Protein AF-A0A957R662-F1 (afdb_monomer_lite)

Foldseek 3Di:
DDDDDDDDPDPDDDPVVLVVLLVVLVVCLVPPPVSVVQLVVQVVVDPSVVSSSVSSVVVVVQVCCCVPVLEHDPPDDLQVLLVVQLVVCVVCDLVNDPPSDDSLARSLVSCLSSVHCQVPQWHDDPPDIDGHDHHDDD

Secondary structure (DSSP, 8-state):
------------S-HHHHHHHHHHHHHHHHH-HHHHHHHHHHHTTS-HHHHHHHHHHHHHHHHHHHHHH-PPPTT--HHHHHHHHHHHHHHH-GGGSGGG--HHHHHHHHHHHHT--SS--EEEETTEEEEPPPPPP-

Sequence (138 aa):
GESSWSGRITRHGRQDLRRALVEAAQAAVRTHDHWAAVYKRLSKRMHKKKALIAVARKLLVAIWHVLTKRVVDRYADEEQVACGFFRMAYKIGTQNLPDGMSAKQYTRYCLDVLGIGKELTEIPWGSKRHKLPLPRPR

pLDDT: mean 77.75, std 12.41, range [34.38, 92.25]

Radius of gyration: 17.81 Å; chains: 1; bounding box: 38×31×52 Å

Structure (mmCIF, N/CA/C/O backbone):
data_AF-A0A957R662-F1
#
_entry.id   AF-A0A957R662-F1
#
loop_
_atom_site.group_PDB
_atom_site.id
_atom_site.type_symbol
_atom_site.label_atom_id
_atom_site.label_alt_id
_atom_site.label_comp_id
_atom_site.label_asym_id
_atom_site.label_entity_id
_atom_site.label_seq_id
_atom_site.pdbx_PDB_ins_code
_atom_site.Cartn_x
_atom_site.Cartn_y
_atom_site.Cartn_z
_atom_site.occupancy
_atom_site.B_iso_or_equiv
_atom_site.auth_seq_id
_atom_site.auth_comp_id
_atom_site.auth_asym_id
_atom_site.auth_atom_id
_atom_site.pdbx_PDB_model_num
ATOM 1 N N . GLY A 1 1 ? 2.647 -16.788 -34.670 1.00 38.53 1 GLY A N 1
ATOM 2 C CA . GLY A 1 1 ? 3.274 -16.074 -33.542 1.00 38.53 1 GLY A CA 1
ATOM 3 C C . GLY A 1 1 ? 2.792 -14.647 -33.569 1.00 38.53 1 GLY A C 1
ATOM 4 O O . GLY A 1 1 ? 3.289 -13.875 -34.371 1.00 38.53 1 GLY A O 1
ATOM 5 N N . GLU A 1 2 ? 1.768 -14.324 -32.788 1.00 38.12 2 GLU A N 1
ATOM 6 C CA . GLU A 1 2 ? 1.076 -13.037 -32.900 1.00 38.12 2 GLU A CA 1
ATOM 7 C C . GLU A 1 2 ? 1.646 -12.034 -31.897 1.00 38.12 2 GLU A C 1
ATOM 9 O O . GLU A 1 2 ? 1.393 -12.078 -30.693 1.00 38.12 2 GLU A O 1
ATOM 14 N N . SER A 1 3 ? 2.474 -11.128 -32.404 1.00 42.78 3 SER A N 1
ATOM 15 C CA . SER A 1 3 ? 2.987 -9.976 -31.672 1.00 42.78 3 SER A CA 1
ATOM 16 C C . SER A 1 3 ? 1.870 -8.940 -31.529 1.00 42.78 3 SER A C 1
ATOM 18 O O . SER A 1 3 ? 1.667 -8.094 -32.398 1.00 42.78 3 SER A O 1
ATOM 20 N N . SER A 1 4 ? 1.147 -8.975 -30.409 1.00 34.38 4 SER A N 1
ATOM 21 C CA . SER A 1 4 ? 0.165 -7.942 -30.072 1.00 34.38 4 SER A CA 1
ATOM 22 C C . SER A 1 4 ? 0.870 -6.604 -29.794 1.00 34.38 4 SER A C 1
ATOM 24 O O . SER A 1 4 ? 1.428 -6.386 -28.711 1.00 34.38 4 SER A O 1
ATOM 26 N N . TRP A 1 5 ? 0.844 -5.682 -30.756 1.00 43.28 5 TRP A N 1
ATOM 27 C CA . TRP A 1 5 ? 1.215 -4.284 -30.538 1.00 43.28 5 TRP A CA 1
ATOM 28 C C . TRP A 1 5 ? 0.081 -3.566 -29.799 1.00 43.28 5 TRP A C 1
ATOM 30 O O . TRP A 1 5 ? -0.876 -3.083 -30.396 1.00 43.28 5 TRP A O 1
ATOM 40 N N . SER A 1 6 ? 0.180 -3.484 -28.471 1.00 48.88 6 SER A N 1
ATOM 41 C CA . SER A 1 6 ? -0.682 -2.580 -27.701 1.00 48.88 6 SER A CA 1
ATOM 42 C C . SER A 1 6 ? -0.252 -1.131 -27.963 1.00 48.88 6 SER A C 1
ATOM 44 O O . SER A 1 6 ? 0.921 -0.790 -27.822 1.00 48.88 6 SER A O 1
ATOM 46 N N . GLY A 1 7 ? -1.205 -0.315 -28.420 1.00 46.75 7 GLY A N 1
ATOM 47 C CA . GLY A 1 7 ? -0.999 1.003 -29.023 1.00 46.75 7 GLY A CA 1
ATOM 48 C C . GLY A 1 7 ? -0.086 1.992 -28.283 1.00 46.75 7 GLY A C 1
ATOM 49 O O . GLY A 1 7 ? 0.205 1.884 -27.089 1.00 46.75 7 GLY A O 1
ATOM 50 N N . ARG A 1 8 ? 0.346 3.000 -29.052 1.00 48.97 8 ARG A N 1
ATOM 51 C CA . ARG A 1 8 ? 1.176 4.148 -28.651 1.00 48.97 8 ARG A CA 1
ATOM 52 C C . ARG A 1 8 ? 0.692 4.714 -27.308 1.00 48.97 8 ARG A C 1
ATOM 54 O O . ARG A 1 8 ? -0.507 4.813 -27.081 1.00 48.97 8 ARG A O 1
ATOM 61 N N . ILE A 1 9 ? 1.614 5.094 -26.415 1.00 57.44 9 ILE A N 1
ATOM 62 C CA . ILE A 1 9 ? 1.276 5.733 -25.128 1.00 57.44 9 ILE A CA 1
ATOM 63 C C . ILE A 1 9 ? 0.660 7.105 -25.432 1.00 57.44 9 ILE A C 1
ATOM 65 O O . ILE A 1 9 ? 1.354 8.118 -25.513 1.00 57.44 9 ILE A O 1
ATOM 69 N N . THR A 1 10 ? -0.643 7.127 -25.677 1.00 59.03 10 THR A N 1
ATOM 70 C CA . THR A 1 10 ? -1.413 8.330 -25.963 1.00 59.03 10 THR A CA 1
ATOM 71 C C . THR A 1 10 ? -1.690 9.068 -24.662 1.00 59.03 10 THR A C 1
ATOM 73 O O . THR A 1 10 ? -2.080 8.472 -23.656 1.00 59.03 10 THR A O 1
ATOM 76 N N . ARG A 1 11 ? -1.477 10.385 -24.664 1.00 60.72 11 ARG A N 1
ATOM 77 C CA . ARG A 1 11 ? -1.534 11.249 -23.476 1.00 60.72 11 ARG A CA 1
ATOM 78 C C . ARG A 1 11 ? -2.979 11.640 -23.110 1.00 60.72 11 ARG A C 1
ATOM 80 O O . ARG A 1 11 ? -3.234 12.789 -22.777 1.00 60.72 11 ARG A O 1
ATOM 87 N N . HIS A 1 12 ? -3.920 10.699 -23.176 1.00 62.47 12 HIS A N 1
ATOM 88 C CA . HIS A 1 12 ? -5.332 10.937 -22.855 1.00 62.47 12 HIS A CA 1
ATOM 89 C C . HIS A 1 12 ? -5.596 10.843 -21.339 1.00 62.47 12 HIS A C 1
ATOM 91 O O . HIS A 1 12 ? -4.840 10.199 -20.601 1.00 62.47 12 HIS A O 1
ATOM 97 N N . GLY A 1 13 ? -6.639 11.533 -20.866 1.00 68.19 13 GLY A N 1
ATOM 98 C CA . GLY A 1 13 ? -7.054 11.584 -19.456 1.00 68.19 13 GLY A CA 1
ATOM 99 C C . GLY A 1 13 ? -6.434 12.720 -18.625 1.00 68.19 13 GLY A C 1
ATOM 100 O O . GLY A 1 13 ? -5.492 13.393 -19.056 1.00 68.19 13 GLY A O 1
ATOM 101 N N . ARG A 1 14 ? -6.970 12.914 -17.410 1.00 75.75 14 ARG A N 1
ATOM 102 C CA . ARG A 1 14 ? -6.561 13.966 -16.461 1.00 75.75 14 ARG A CA 1
ATOM 103 C C . ARG A 1 14 ? -5.076 13.838 -16.108 1.00 75.75 14 ARG A C 1
ATOM 105 O O . ARG A 1 14 ? -4.612 12.768 -15.707 1.00 75.75 14 ARG A O 1
ATOM 112 N N . GLN A 1 15 ? -4.330 14.932 -16.256 1.00 80.25 15 GLN A N 1
ATOM 113 C CA . GLN A 1 15 ? -2.884 14.952 -16.019 1.00 80.25 15 GLN A CA 1
ATOM 114 C C . GLN A 1 15 ? -2.532 14.621 -14.565 1.00 80.25 15 GLN A C 1
ATOM 116 O O . GLN A 1 15 ? -1.594 13.855 -14.336 1.00 80.25 15 GLN A O 1
ATOM 121 N N . ASP A 1 16 ? -3.320 15.119 -13.614 1.00 83.44 16 ASP A N 1
ATOM 122 C CA . ASP A 1 16 ? -3.080 14.935 -12.178 1.00 83.44 16 ASP A CA 1
ATOM 123 C C . ASP A 1 16 ? -3.186 13.469 -11.766 1.00 83.44 16 ASP A C 1
ATOM 125 O O . ASP A 1 16 ? -2.305 12.942 -11.092 1.00 83.44 16 ASP A O 1
ATOM 129 N N . LEU A 1 17 ? -4.212 12.768 -12.261 1.00 81.38 17 LEU A N 1
ATOM 130 C CA . LEU A 1 17 ? -4.405 11.341 -11.990 1.00 81.38 17 LEU A CA 1
ATOM 131 C C . LEU A 1 17 ? -3.252 10.507 -12.543 1.00 81.38 17 LEU A C 1
ATOM 133 O O . LEU A 1 17 ? -2.781 9.574 -11.897 1.00 81.38 17 LEU A O 1
ATOM 137 N N . ARG A 1 18 ? -2.756 10.861 -13.731 1.00 82.12 18 ARG A N 1
ATOM 138 C CA . ARG A 1 18 ? -1.596 10.190 -14.321 1.00 82.12 18 ARG A CA 1
ATOM 139 C C . ARG A 1 18 ? -0.349 10.401 -13.471 1.00 82.12 18 ARG A C 1
ATOM 141 O O . ARG A 1 18 ? 0.405 9.455 -13.267 1.00 82.12 18 ARG A O 1
ATOM 148 N N . ARG A 1 19 ? -0.129 11.625 -12.990 1.00 86.44 19 ARG A N 1
ATOM 149 C CA . ARG A 1 19 ? 1.006 11.951 -12.125 1.00 86.44 19 ARG A CA 1
ATOM 150 C C . ARG A 1 19 ? 0.923 11.183 -10.805 1.00 86.44 19 ARG A C 1
ATOM 152 O O . ARG A 1 19 ? 1.882 10.497 -10.469 1.00 86.44 19 ARG A O 1
ATOM 159 N N . ALA A 1 20 ? -0.237 11.191 -10.152 1.00 88.06 20 ALA A N 1
ATOM 160 C CA . ALA A 1 20 ? -0.479 10.430 -8.929 1.00 88.06 20 ALA A CA 1
ATOM 161 C C . ALA A 1 20 ? -0.248 8.920 -9.126 1.00 88.06 20 ALA A C 1
ATOM 163 O O . ALA A 1 20 ? 0.397 8.278 -8.303 1.00 88.06 20 ALA A O 1
ATOM 164 N N . LEU A 1 21 ? -0.698 8.346 -10.250 1.00 87.12 21 LEU A N 1
ATOM 165 C CA . LEU A 1 21 ? -0.460 6.934 -10.575 1.00 87.12 21 LEU A CA 1
ATOM 166 C C . LEU A 1 21 ? 1.019 6.610 -10.806 1.00 87.12 21 LEU A C 1
ATOM 168 O O . LEU A 1 21 ? 1.472 5.526 -10.445 1.00 87.12 21 LEU A O 1
ATOM 172 N N . VAL A 1 22 ? 1.779 7.521 -11.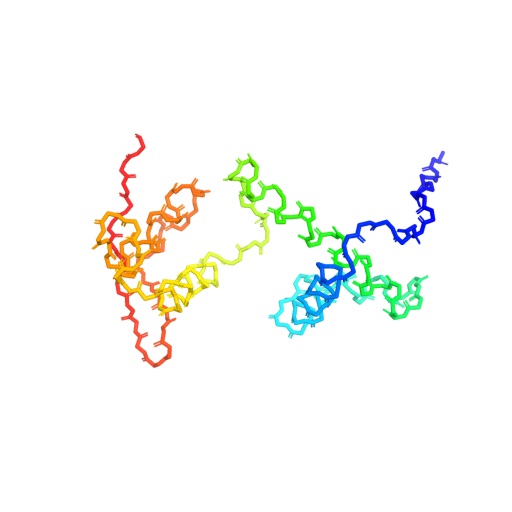415 1.00 90.25 22 VAL A N 1
ATOM 173 C CA . VAL A 1 22 ? 3.224 7.337 -11.613 1.00 90.25 22 VAL A CA 1
ATOM 174 C C . VAL A 1 22 ? 3.969 7.420 -10.282 1.00 90.25 22 VAL A C 1
ATOM 176 O O . VAL A 1 22 ? 4.841 6.590 -10.031 1.00 90.25 22 VAL A O 1
ATOM 179 N N . GLU A 1 23 ? 3.606 8.365 -9.416 1.00 91.38 23 GLU A N 1
ATOM 180 C CA . GLU A 1 23 ? 4.155 8.476 -8.059 1.00 91.38 23 GLU A CA 1
ATOM 181 C C . GLU A 1 23 ? 3.827 7.218 -7.232 1.00 91.38 23 GLU A C 1
ATOM 183 O O . GLU A 1 23 ? 4.721 6.630 -6.618 1.00 91.38 23 GLU A O 1
ATOM 188 N N . ALA A 1 24 ? 2.587 6.724 -7.311 1.00 89.00 24 ALA A N 1
ATOM 189 C CA . ALA A 1 24 ? 2.170 5.472 -6.679 1.00 89.00 24 ALA A CA 1
ATOM 190 C C . ALA A 1 24 ? 2.951 4.263 -7.217 1.00 89.00 24 ALA A C 1
ATOM 192 O O . ALA A 1 24 ? 3.415 3.432 -6.440 1.00 89.00 24 ALA A O 1
ATOM 193 N N . ALA A 1 25 ? 3.162 4.179 -8.533 1.00 89.56 25 ALA A N 1
ATOM 194 C CA . ALA A 1 25 ? 3.976 3.127 -9.135 1.00 89.56 25 ALA A CA 1
ATOM 195 C C . ALA A 1 25 ? 5.436 3.195 -8.673 1.00 89.56 25 ALA A C 1
ATOM 197 O O . ALA A 1 25 ? 6.050 2.161 -8.417 1.00 89.56 25 ALA A O 1
ATOM 198 N N . GLN A 1 26 ? 6.000 4.396 -8.535 1.00 92.19 26 GLN A N 1
ATOM 199 C CA . GLN A 1 26 ? 7.362 4.572 -8.037 1.00 92.19 26 GLN A CA 1
ATOM 200 C C . GLN A 1 26 ? 7.497 4.129 -6.578 1.00 92.19 26 GLN A C 1
ATOM 202 O O . GLN A 1 26 ? 8.497 3.497 -6.236 1.00 92.19 26 GLN A O 1
ATOM 207 N N . ALA A 1 27 ? 6.504 4.426 -5.737 1.00 90.75 27 ALA A N 1
ATOM 208 C CA . ALA A 1 27 ? 6.449 3.915 -4.371 1.00 90.75 27 ALA A CA 1
ATOM 209 C C . ALA A 1 27 ? 6.318 2.383 -4.361 1.00 90.75 27 ALA A C 1
ATOM 211 O O . ALA A 1 27 ? 7.142 1.712 -3.747 1.00 90.75 27 ALA A O 1
ATOM 212 N N . ALA A 1 28 ? 5.378 1.828 -5.132 1.00 87.81 28 ALA A N 1
ATOM 213 C CA . ALA A 1 28 ? 5.132 0.387 -5.207 1.00 87.81 28 ALA A CA 1
ATOM 214 C C . ALA A 1 28 ? 6.374 -0.409 -5.641 1.00 87.81 28 ALA A C 1
ATOM 216 O O . ALA A 1 28 ? 6.668 -1.458 -5.078 1.00 87.81 28 ALA A O 1
ATOM 217 N N . VAL A 1 29 ? 7.144 0.104 -6.604 1.00 89.56 29 VAL A N 1
ATOM 218 C CA . VAL A 1 29 ? 8.401 -0.516 -7.059 1.00 89.56 29 VAL A CA 1
ATOM 219 C C . VAL A 1 29 ? 9.483 -0.526 -5.973 1.00 89.56 29 VAL A C 1
ATOM 221 O O . VAL A 1 29 ? 10.382 -1.359 -6.032 1.00 89.56 29 VAL A O 1
ATOM 224 N N . ARG A 1 30 ? 9.428 0.392 -5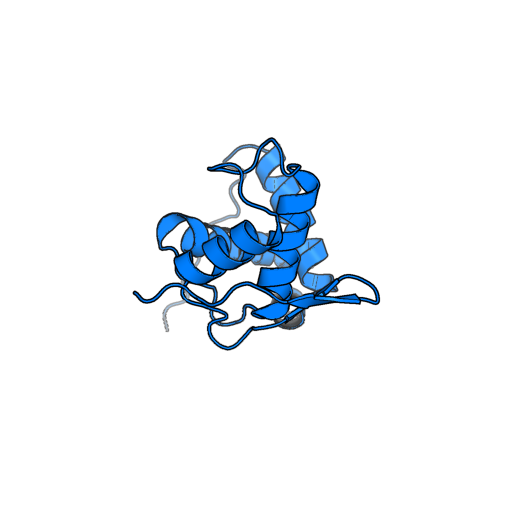.002 1.00 88.38 30 ARG A N 1
ATOM 225 C CA . ARG A 1 30 ? 10.388 0.460 -3.890 1.00 88.38 30 ARG A CA 1
ATOM 226 C C . ARG A 1 30 ? 9.973 -0.387 -2.692 1.00 88.38 30 ARG A C 1
ATOM 228 O O . ARG A 1 30 ? 10.848 -0.815 -1.954 1.00 88.38 30 ARG A O 1
ATOM 235 N N . THR A 1 31 ? 8.672 -0.573 -2.480 1.00 84.06 31 THR A N 1
ATOM 236 C CA . THR A 1 31 ? 8.141 -1.190 -1.258 1.00 84.06 31 THR A CA 1
ATOM 237 C C . THR A 1 31 ? 7.655 -2.621 -1.448 1.00 84.06 31 THR A C 1
ATOM 239 O O . THR A 1 31 ? 7.551 -3.334 -0.461 1.00 84.06 31 THR A O 1
ATOM 242 N N . HIS A 1 32 ? 7.325 -3.043 -2.673 1.00 83.94 32 HIS A N 1
ATOM 243 C CA . HIS A 1 32 ? 6.687 -4.335 -2.920 1.00 83.94 32 HIS A CA 1
ATOM 244 C C . HIS A 1 32 ? 7.461 -5.169 -3.948 1.00 83.94 32 HIS A C 1
ATOM 246 O O . HIS A 1 32 ? 7.607 -4.778 -5.113 1.00 83.94 32 HIS A O 1
ATOM 252 N N . ASP A 1 33 ? 7.869 -6.376 -3.550 1.00 85.19 33 ASP A N 1
ATOM 253 C CA . ASP A 1 33 ? 8.770 -7.238 -4.329 1.00 85.19 33 ASP A CA 1
ATOM 254 C C . ASP A 1 33 ? 8.214 -7.621 -5.703 1.00 85.19 33 ASP A C 1
ATOM 256 O O . ASP A 1 33 ? 8.920 -7.543 -6.710 1.00 85.19 33 ASP A O 1
ATOM 260 N N . HIS A 1 34 ? 6.923 -7.963 -5.784 1.00 85.19 34 HIS A N 1
ATOM 261 C CA . HIS A 1 34 ? 6.260 -8.233 -7.063 1.00 85.19 34 HIS A CA 1
ATOM 262 C C . HIS A 1 34 ? 6.396 -7.060 -8.053 1.00 85.19 34 HIS A C 1
ATOM 264 O O . HIS A 1 34 ? 6.840 -7.244 -9.190 1.00 85.19 34 HIS A O 1
ATOM 270 N N . TRP A 1 35 ? 6.074 -5.833 -7.631 1.00 87.69 35 TRP A N 1
ATOM 271 C CA . TRP A 1 35 ? 6.157 -4.656 -8.500 1.00 87.69 35 TRP A CA 1
ATOM 272 C C . TRP A 1 35 ? 7.604 -4.282 -8.833 1.00 87.69 35 TRP A C 1
ATOM 274 O O . TRP A 1 35 ? 7.885 -3.901 -9.976 1.00 87.69 35 TRP A O 1
ATOM 284 N N . ALA A 1 36 ? 8.532 -4.476 -7.893 1.00 89.06 36 ALA A N 1
ATOM 285 C CA . ALA A 1 36 ? 9.966 -4.342 -8.130 1.00 89.06 36 ALA A CA 1
ATOM 286 C C . ALA A 1 36 ? 10.459 -5.318 -9.214 1.00 89.06 36 ALA A C 1
ATOM 288 O O . ALA A 1 36 ? 11.161 -4.920 -10.151 1.00 89.06 36 ALA A O 1
ATOM 289 N N . ALA A 1 37 ? 10.035 -6.583 -9.151 1.00 90.62 37 ALA A N 1
ATOM 290 C CA . ALA A 1 37 ? 10.374 -7.608 -10.133 1.00 90.62 37 ALA A CA 1
ATOM 291 C C . ALA A 1 37 ? 9.777 -7.304 -11.517 1.00 90.62 37 ALA A C 1
ATOM 293 O O . ALA A 1 37 ? 10.477 -7.414 -12.533 1.00 90.62 37 ALA A O 1
ATOM 294 N N . VAL A 1 38 ? 8.516 -6.858 -11.576 1.00 88.44 38 VAL A N 1
ATOM 295 C CA . VAL A 1 38 ? 7.864 -6.427 -12.825 1.00 88.44 38 VAL A CA 1
ATOM 296 C C . VAL A 1 38 ? 8.617 -5.247 -13.442 1.00 88.44 38 VAL A C 1
ATOM 298 O O . VAL A 1 38 ? 8.931 -5.278 -14.637 1.00 88.44 38 VAL A O 1
ATOM 301 N N . TYR A 1 39 ? 8.976 -4.240 -12.643 1.00 91.38 39 TYR A N 1
ATOM 302 C CA . TYR A 1 39 ? 9.764 -3.102 -13.112 1.00 91.38 39 TYR A CA 1
ATOM 303 C C . TYR A 1 39 ? 11.146 -3.528 -13.615 1.00 91.38 39 TYR A C 1
ATOM 305 O O . TYR A 1 39 ? 11.542 -3.119 -14.705 1.00 91.38 39 TYR A O 1
ATOM 313 N N . LYS A 1 40 ? 11.858 -4.393 -12.880 1.00 92.25 40 LYS A N 1
ATOM 314 C CA . LYS A 1 40 ? 13.172 -4.927 -13.278 1.00 92.25 40 LYS A CA 1
ATOM 315 C C . LYS A 1 40 ? 13.100 -5.714 -14.588 1.00 92.25 40 LYS A C 1
ATOM 317 O O . LYS A 1 40 ? 14.010 -5.633 -15.408 1.00 92.25 40 LYS A O 1
ATOM 322 N N . ARG A 1 41 ? 12.020 -6.465 -14.820 1.00 92.19 41 ARG A N 1
ATOM 323 C CA . ARG A 1 41 ? 11.802 -7.188 -16.083 1.00 92.19 41 ARG A CA 1
ATOM 324 C C . ARG A 1 41 ? 11.533 -6.230 -17.245 1.00 92.19 41 ARG A C 1
ATOM 326 O O . ARG A 1 41 ? 12.058 -6.435 -18.336 1.00 92.19 41 ARG A O 1
ATOM 333 N N . LEU A 1 42 ? 10.736 -5.188 -17.018 1.00 91.19 42 LEU A N 1
ATOM 334 C CA . LEU A 1 42 ? 10.407 -4.195 -18.043 1.00 91.19 42 LEU A CA 1
ATOM 335 C C . LEU A 1 42 ? 11.599 -3.291 -18.368 1.00 91.19 42 LEU A C 1
ATOM 337 O O . LEU A 1 42 ? 11.854 -3.031 -19.540 1.00 91.19 42 LEU A O 1
ATOM 341 N N . SER A 1 43 ? 12.371 -2.870 -17.367 1.00 91.38 43 SER A N 1
ATOM 342 C CA . SER A 1 43 ? 13.534 -1.995 -17.553 1.00 91.38 43 SER A CA 1
ATOM 343 C C . SER A 1 43 ? 14.663 -2.646 -18.357 1.00 91.38 43 SER A C 1
ATOM 345 O O . SER A 1 43 ? 15.445 -1.933 -18.976 1.00 91.38 43 SER A O 1
ATOM 347 N N . LYS A 1 44 ? 14.708 -3.985 -18.422 1.00 92.19 44 LYS A N 1
ATOM 348 C CA . LYS A 1 44 ? 15.595 -4.729 -19.334 1.00 92.19 44 LYS A CA 1
ATOM 349 C C . LYS A 1 44 ? 15.198 -4.605 -20.809 1.00 92.19 44 LYS A C 1
ATOM 351 O O . LYS A 1 44 ? 16.049 -4.760 -21.672 1.00 92.19 44 LYS A O 1
ATOM 356 N N . ARG A 1 45 ? 13.916 -4.368 -21.109 1.00 87.62 45 ARG A N 1
ATOM 357 C CA . ARG A 1 45 ? 13.376 -4.320 -22.482 1.00 87.62 45 ARG A CA 1
ATOM 358 C C . ARG A 1 45 ? 13.127 -2.901 -22.994 1.00 87.62 45 ARG A C 1
ATOM 360 O O . ARG A 1 45 ? 13.006 -2.708 -24.197 1.00 87.62 45 ARG A O 1
ATOM 367 N N . MET A 1 46 ? 12.988 -1.914 -22.109 1.00 88.75 46 MET A N 1
ATOM 368 C CA . MET A 1 46 ? 12.657 -0.535 -22.481 1.00 88.75 46 MET A CA 1
ATOM 369 C C . MET A 1 46 ? 13.262 0.489 -21.520 1.00 88.75 46 MET A C 1
ATOM 371 O O . MET A 1 46 ? 13.582 0.181 -20.375 1.00 88.75 46 MET A O 1
ATOM 375 N N . HIS A 1 47 ? 13.341 1.748 -21.962 1.00 90.25 47 HIS A N 1
ATOM 376 C CA . HIS A 1 47 ? 13.823 2.851 -21.128 1.00 90.25 47 HIS A CA 1
ATOM 377 C C . HIS A 1 47 ? 13.087 2.935 -19.781 1.00 90.25 47 HIS A C 1
ATOM 379 O O . HIS A 1 47 ? 11.860 2.832 -19.722 1.00 90.25 47 HIS A O 1
ATOM 385 N N . LYS A 1 48 ? 13.836 3.233 -18.712 1.00 87.06 48 LYS A N 1
ATOM 386 C CA . LYS A 1 48 ? 13.365 3.276 -17.313 1.00 87.06 48 LYS A CA 1
ATOM 387 C C . LYS A 1 48 ? 12.048 4.047 -17.121 1.00 87.06 48 LYS A C 1
ATOM 389 O O . LYS A 1 48 ? 11.127 3.545 -16.486 1.00 87.06 48 LYS A O 1
ATOM 394 N N . LYS A 1 49 ? 11.913 5.228 -17.742 1.00 87.81 49 LYS A N 1
ATOM 395 C CA . LYS A 1 49 ? 10.679 6.037 -17.679 1.00 87.81 49 LYS A CA 1
ATOM 396 C C . LYS A 1 49 ? 9.471 5.316 -18.296 1.00 87.81 49 LYS A C 1
ATOM 398 O O . LYS A 1 49 ? 8.386 5.346 -17.727 1.00 87.81 49 LYS A O 1
ATOM 403 N N . LYS A 1 50 ? 9.657 4.630 -19.432 1.00 87.69 50 LYS A N 1
ATOM 404 C CA . LYS A 1 50 ? 8.597 3.838 -20.081 1.00 87.69 50 LYS A CA 1
ATOM 405 C C . LYS A 1 50 ? 8.226 2.613 -19.242 1.00 87.69 50 LYS A C 1
ATOM 407 O O . LYS A 1 50 ? 7.042 2.322 -19.103 1.00 87.69 50 LYS A O 1
ATOM 412 N N . ALA A 1 51 ? 9.213 1.956 -18.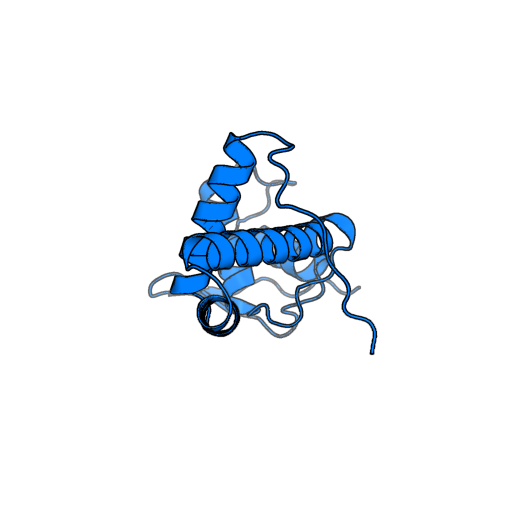628 1.00 90.69 51 ALA A N 1
ATOM 413 C CA . ALA A 1 51 ? 8.975 0.833 -17.723 1.00 90.69 51 ALA A CA 1
ATOM 414 C C . ALA A 1 51 ? 8.117 1.245 -16.513 1.00 90.69 51 ALA A C 1
ATOM 416 O O . ALA A 1 51 ? 7.169 0.541 -16.174 1.00 90.69 51 ALA A O 1
ATOM 417 N N . LEU A 1 52 ? 8.385 2.411 -15.915 1.00 89.56 52 LEU A N 1
ATOM 418 C CA . LEU A 1 52 ? 7.594 2.927 -14.794 1.00 89.56 52 LEU A CA 1
ATOM 419 C C . LEU A 1 52 ? 6.141 3.229 -15.196 1.00 89.56 52 LEU A C 1
ATOM 421 O O . LEU A 1 52 ? 5.212 2.847 -14.491 1.00 89.56 52 LEU A O 1
ATOM 425 N N . ILE A 1 53 ? 5.930 3.847 -16.363 1.00 88.88 53 ILE A N 1
ATOM 426 C CA . ILE A 1 53 ? 4.581 4.115 -16.893 1.00 88.88 53 ILE A CA 1
ATOM 427 C C . ILE A 1 53 ? 3.823 2.803 -17.156 1.00 88.88 53 ILE A C 1
ATOM 429 O O . ILE A 1 53 ? 2.628 2.707 -16.880 1.00 88.88 53 ILE A O 1
ATOM 433 N N . ALA A 1 54 ? 4.505 1.773 -17.659 1.00 88.75 54 ALA A N 1
ATOM 434 C CA . ALA A 1 54 ? 3.904 0.458 -17.863 1.00 88.75 54 ALA A CA 1
ATOM 435 C C . ALA A 1 54 ? 3.498 -0.208 -16.534 1.00 88.75 54 ALA A C 1
ATOM 437 O O . ALA A 1 54 ? 2.431 -0.822 -16.466 1.00 88.75 54 ALA A O 1
ATOM 438 N N . VAL A 1 55 ? 4.298 -0.045 -15.473 1.00 89.81 55 VAL A N 1
ATOM 439 C CA . VAL A 1 55 ? 3.923 -0.469 -14.113 1.00 89.81 55 VAL A CA 1
ATOM 440 C C . VAL A 1 55 ? 2.704 0.309 -13.621 1.00 89.81 55 VAL A C 1
ATOM 442 O O . VAL A 1 55 ? 1.748 -0.317 -13.180 1.00 89.81 55 VAL A O 1
ATOM 445 N N . ALA A 1 56 ? 2.669 1.635 -13.787 1.00 89.12 56 ALA A N 1
ATOM 446 C CA . ALA A 1 56 ? 1.515 2.455 -13.410 1.00 89.12 56 ALA A CA 1
ATOM 447 C C . ALA A 1 56 ? 0.221 2.006 -14.111 1.00 89.12 56 ALA A C 1
ATOM 449 O O . ALA A 1 56 ? -0.834 1.934 -13.485 1.00 89.12 56 ALA A O 1
ATOM 450 N N . ARG A 1 57 ? 0.295 1.632 -15.396 1.00 87.00 57 ARG A N 1
ATOM 451 C CA . ARG A 1 57 ? -0.858 1.093 -16.134 1.00 87.00 57 ARG A CA 1
ATOM 452 C C . ARG A 1 57 ? -1.319 -0.258 -15.584 1.00 87.00 57 ARG A C 1
ATOM 454 O O . ARG A 1 57 ? -2.518 -0.475 -15.462 1.00 87.00 57 ARG A O 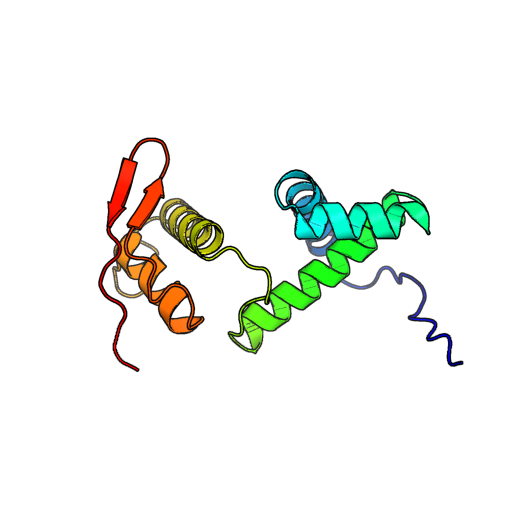1
ATOM 461 N N . LYS A 1 58 ? -0.389 -1.157 -15.248 1.00 87.62 58 LYS A N 1
ATOM 462 C CA . LYS A 1 58 ? -0.719 -2.447 -14.616 1.00 87.62 58 LYS A CA 1
ATOM 463 C C . LYS A 1 58 ? -1.331 -2.254 -13.226 1.00 87.62 58 LYS A C 1
ATOM 465 O O . LYS A 1 58 ? -2.327 -2.898 -12.920 1.00 87.62 58 LYS A O 1
ATOM 470 N N . LEU A 1 59 ? -0.787 -1.327 -12.441 1.00 86.12 59 LEU A N 1
ATOM 471 C CA . LEU A 1 59 ? -1.301 -0.963 -11.124 1.00 86.12 59 LEU A CA 1
ATOM 472 C C . LEU A 1 59 ? -2.720 -0.389 -11.217 1.00 86.12 59 LEU A C 1
ATOM 474 O O . LEU A 1 59 ? -3.594 -0.796 -10.463 1.00 86.12 59 LEU A O 1
ATOM 478 N N . LEU A 1 60 ? -2.983 0.490 -12.187 1.00 85.94 60 LEU A N 1
ATOM 479 C CA . LEU A 1 60 ? -4.324 1.024 -12.435 1.00 85.94 60 LEU A CA 1
ATOM 480 C C . LEU A 1 60 ? -5.338 -0.084 -12.748 1.00 85.94 60 LEU A C 1
ATOM 482 O O . LEU A 1 60 ? -6.455 -0.055 -12.240 1.00 85.94 60 LEU A O 1
ATOM 486 N N . VAL A 1 61 ? -4.956 -1.063 -13.571 1.00 84.56 61 VAL A N 1
ATOM 487 C CA . VAL A 1 61 ? -5.826 -2.204 -13.881 1.00 84.56 61 VAL A CA 1
ATOM 488 C C . VAL A 1 61 ? -6.103 -3.029 -12.625 1.00 84.56 61 VAL A C 1
ATOM 490 O O . VAL A 1 61 ? -7.249 -3.420 -12.423 1.00 84.56 61 VAL A O 1
ATOM 493 N N . ALA A 1 62 ? -5.105 -3.256 -11.766 1.00 79.69 62 ALA A N 1
ATOM 494 C CA . ALA A 1 62 ? -5.311 -3.927 -10.481 1.00 79.69 62 ALA A CA 1
ATOM 495 C C . ALA A 1 62 ? -6.288 -3.141 -9.587 1.00 79.69 62 ALA A C 1
ATOM 497 O O . ALA A 1 62 ? -7.263 -3.707 -9.102 1.00 79.69 62 ALA A O 1
ATOM 498 N N . ILE A 1 63 ? -6.105 -1.821 -9.463 1.00 81.00 63 ILE A N 1
ATOM 499 C CA . ILE A 1 63 ? -7.011 -0.936 -8.711 1.00 81.00 63 ILE A CA 1
ATOM 500 C C . ILE A 1 63 ? -8.444 -1.023 -9.252 1.00 81.00 63 ILE A C 1
ATOM 502 O O . ILE A 1 63 ? -9.385 -1.155 -8.475 1.00 81.00 63 ILE A O 1
ATOM 506 N N . TRP A 1 64 ? -8.629 -0.988 -10.573 1.00 79.25 64 TRP A N 1
ATOM 507 C CA . TRP A 1 64 ? -9.955 -1.113 -11.181 1.00 79.25 64 TRP A CA 1
ATOM 508 C C . TRP A 1 64 ? -10.605 -2.469 -10.877 1.00 79.25 64 TRP A C 1
ATOM 510 O O . TRP A 1 64 ? -11.786 -2.516 -10.553 1.00 79.25 64 TRP A O 1
ATOM 520 N N . HIS A 1 65 ? -9.845 -3.568 -10.912 1.00 72.69 65 HIS A N 1
ATOM 521 C CA . HIS A 1 65 ? -10.372 -4.884 -10.537 1.00 72.69 65 HIS A CA 1
ATOM 522 C C . HIS A 1 65 ? -10.814 -4.927 -9.070 1.00 72.69 65 HIS A C 1
ATOM 524 O O . HIS A 1 65 ? -11.901 -5.434 -8.784 1.00 72.69 65 HIS A O 1
ATOM 530 N N . VAL A 1 66 ? -10.032 -4.331 -8.167 1.00 72.81 66 VAL A N 1
ATOM 531 C CA . VAL A 1 66 ? -10.388 -4.218 -6.746 1.00 72.81 66 VAL A CA 1
ATOM 532 C C . VAL A 1 66 ? -11.660 -3.385 -6.565 1.00 72.81 66 VAL A C 1
ATOM 534 O O . VAL A 1 66 ? -12.566 -3.801 -5.849 1.00 72.81 66 VAL A O 1
ATOM 537 N N . LEU A 1 67 ? -11.775 -2.242 -7.247 1.00 71.69 67 LEU A N 1
ATOM 538 C CA . LEU A 1 67 ? -12.925 -1.342 -7.104 1.00 71.69 67 LEU A CA 1
ATOM 539 C C . LEU A 1 67 ? -14.204 -1.883 -7.756 1.00 71.69 67 LEU A C 1
ATOM 541 O O . LEU A 1 67 ? -15.280 -1.790 -7.172 1.00 71.69 67 LEU A O 1
ATOM 545 N N . THR A 1 68 ? -14.106 -2.429 -8.967 1.00 70.75 68 THR A N 1
ATOM 546 C CA . THR A 1 68 ? -15.274 -2.820 -9.769 1.00 70.75 68 THR A CA 1
ATOM 547 C C . THR A 1 68 ? -15.719 -4.246 -9.488 1.00 70.75 68 THR A C 1
ATOM 549 O O . THR A 1 68 ? -16.917 -4.507 -9.440 1.00 70.75 68 THR A O 1
ATOM 552 N N . LYS A 1 69 ? -14.778 -5.178 -9.301 1.00 65.44 69 LYS A N 1
ATOM 553 C CA . LYS A 1 69 ? -15.107 -6.596 -9.096 1.00 65.44 69 LYS A CA 1
ATOM 554 C C . LYS A 1 69 ? -15.042 -7.017 -7.631 1.00 65.44 69 LYS A C 1
ATOM 556 O O . LYS A 1 69 ? -15.454 -8.131 -7.337 1.00 65.44 69 LYS A O 1
ATOM 561 N N . ARG A 1 70 ? -14.537 -6.163 -6.724 1.00 65.00 70 ARG A N 1
ATOM 562 C CA . ARG A 1 70 ? -14.250 -6.510 -5.313 1.00 65.00 70 ARG A CA 1
ATOM 563 C C . ARG A 1 70 ? -13.370 -7.761 -5.180 1.00 65.00 70 ARG A C 1
ATOM 565 O O . ARG A 1 70 ? -13.409 -8.451 -4.170 1.00 65.00 70 ARG A O 1
ATOM 572 N N . VAL A 1 71 ? -12.584 -8.056 -6.217 1.00 62.34 71 VAL A N 1
ATOM 573 C CA . VAL A 1 71 ? -11.671 -9.199 -6.274 1.00 62.34 71 VAL A CA 1
ATOM 574 C C . VAL A 1 71 ? -10.271 -8.674 -6.008 1.00 62.34 71 VAL A C 1
ATOM 576 O O . VAL A 1 71 ? -9.813 -7.742 -6.672 1.00 62.34 71 VAL A O 1
ATOM 579 N N . VAL A 1 72 ? -9.609 -9.264 -5.020 1.00 59.31 72 VAL A N 1
ATOM 580 C CA . VAL A 1 72 ? -8.259 -8.878 -4.610 1.00 59.31 72 VAL A CA 1
ATOM 581 C C . VAL A 1 72 ? -7.234 -9.325 -5.650 1.00 59.31 72 VAL A C 1
ATOM 583 O O . VAL A 1 72 ? -7.386 -10.361 -6.300 1.00 59.31 72 VAL A O 1
ATOM 586 N N . ASP A 1 73 ? -6.188 -8.515 -5.826 1.00 61.28 73 ASP A N 1
ATOM 587 C CA . ASP A 1 73 ? -5.029 -8.883 -6.636 1.00 61.28 73 ASP A CA 1
ATOM 588 C C . ASP A 1 73 ? -4.360 -10.135 -6.045 1.00 61.28 73 ASP A C 1
ATOM 590 O O . ASP A 1 73 ? -4.118 -10.208 -4.843 1.00 61.28 73 ASP A O 1
ATOM 594 N N . ARG A 1 74 ? -4.054 -11.125 -6.891 1.00 59.00 74 ARG A N 1
ATOM 595 C CA . ARG A 1 74 ? -3.521 -12.440 -6.485 1.00 59.00 74 ARG A CA 1
ATOM 596 C C . ARG A 1 74 ? -2.242 -12.354 -5.634 1.00 59.00 74 ARG A C 1
ATOM 598 O O . ARG A 1 74 ? -1.918 -13.323 -4.958 1.00 59.00 74 ARG A O 1
ATOM 605 N N . TYR A 1 75 ? -1.517 -11.238 -5.682 1.00 63.16 75 TYR A N 1
ATOM 606 C CA . TYR A 1 75 ? -0.253 -11.039 -4.968 1.00 63.16 75 TYR A CA 1
ATOM 607 C C . TYR A 1 75 ? -0.353 -10.060 -3.797 1.00 63.16 75 TYR A C 1
ATOM 609 O O . TYR A 1 75 ? 0.681 -9.625 -3.291 1.00 63.16 75 TYR A O 1
ATOM 617 N N . ALA A 1 76 ? -1.562 -9.661 -3.399 1.00 64.00 76 ALA A N 1
ATOM 618 C CA . ALA A 1 76 ? -1.732 -8.759 -2.276 1.00 64.00 76 ALA A CA 1
ATOM 619 C C . ALA A 1 76 ? -1.421 -9.483 -0.958 1.00 64.00 76 ALA A C 1
ATOM 621 O O . ALA A 1 76 ? -2.047 -10.485 -0.625 1.00 64.00 76 ALA A O 1
ATOM 622 N N . ASP A 1 77 ? -0.460 -8.949 -0.211 1.00 73.25 77 ASP A N 1
ATOM 623 C CA . ASP A 1 77 ? -0.192 -9.350 1.166 1.00 73.25 77 ASP A CA 1
ATOM 624 C C . ASP A 1 77 ? -1.357 -8.881 2.058 1.00 73.25 77 ASP A C 1
ATOM 626 O O . ASP A 1 77 ? -1.615 -7.679 2.183 1.00 73.25 77 ASP A O 1
ATOM 630 N N . GLU A 1 78 ? -2.092 -9.835 2.636 1.00 72.31 78 GLU A N 1
ATOM 631 C CA . GLU A 1 78 ? -3.297 -9.580 3.431 1.00 72.31 78 GLU A CA 1
ATOM 632 C C . GLU A 1 78 ? -3.018 -8.671 4.637 1.00 72.31 78 GLU A C 1
ATOM 634 O O . GLU A 1 78 ? -3.846 -7.813 4.963 1.00 72.31 78 GLU A O 1
ATOM 639 N N . GLU A 1 79 ? -1.837 -8.789 5.254 1.00 75.44 79 GLU A N 1
ATOM 640 C CA . GLU A 1 79 ? -1.430 -7.937 6.373 1.00 75.44 79 GLU A CA 1
ATOM 641 C C . GLU A 1 79 ? -1.193 -6.504 5.907 1.00 75.44 79 GLU A C 1
ATOM 643 O O . GLU A 1 79 ? -1.690 -5.552 6.517 1.00 75.44 79 GLU A O 1
ATOM 648 N N . GLN A 1 80 ? -0.474 -6.324 4.797 1.00 75.88 80 GLN A N 1
ATOM 649 C CA . GLN A 1 80 ? -0.220 -4.989 4.247 1.00 75.88 80 GLN A CA 1
ATOM 650 C C . GLN A 1 80 ? -1.513 -4.307 3.803 1.00 75.88 80 GLN A C 1
ATOM 652 O O . GLN A 1 80 ? -1.675 -3.097 3.997 1.00 75.88 80 GLN A O 1
ATOM 657 N N . VAL A 1 81 ? -2.452 -5.076 3.252 1.00 79.69 81 VAL A N 1
ATOM 658 C CA . VAL A 1 81 ? -3.783 -4.588 2.886 1.00 79.69 81 VAL A CA 1
ATOM 659 C C . VAL A 1 81 ? -4.558 -4.152 4.132 1.00 79.69 81 VAL A C 1
ATOM 661 O O . VAL A 1 81 ? -5.094 -3.040 4.157 1.00 79.69 81 VAL A O 1
ATOM 664 N N . ALA A 1 82 ? -4.559 -4.960 5.194 1.00 80.75 82 ALA A N 1
ATOM 665 C CA . ALA A 1 82 ? -5.225 -4.627 6.450 1.00 80.75 82 ALA A CA 1
ATOM 666 C C . ALA A 1 82 ? -4.613 -3.385 7.123 1.00 80.75 82 ALA A C 1
ATOM 668 O O . ALA A 1 82 ? -5.336 -2.463 7.506 1.00 80.75 82 ALA A O 1
ATOM 669 N N . CYS A 1 83 ? -3.285 -3.300 7.195 1.00 82.00 83 CYS A N 1
ATOM 670 C CA . CYS A 1 83 ? -2.569 -2.123 7.689 1.00 82.00 83 CYS A CA 1
ATOM 671 C C . CYS A 1 83 ? -2.848 -0.879 6.834 1.00 82.00 83 CYS A C 1
ATOM 673 O O . CYS A 1 83 ? -2.977 0.227 7.366 1.00 82.00 83 CYS A O 1
ATOM 675 N N . GLY A 1 84 ? -2.979 -1.045 5.516 1.00 81.38 84 GLY A N 1
ATOM 676 C CA . GLY A 1 84 ? -3.380 0.014 4.593 1.00 81.38 84 GLY A CA 1
ATOM 677 C C . GLY A 1 84 ? -4.780 0.549 4.896 1.00 81.38 84 GLY A C 1
ATOM 678 O O . GLY A 1 84 ? -4.956 1.764 5.024 1.00 81.38 84 GLY A O 1
ATOM 679 N N . PHE A 1 85 ? -5.759 -0.338 5.087 1.00 82.75 85 PHE A N 1
ATOM 680 C CA . PHE A 1 85 ? -7.114 0.050 5.487 1.00 82.75 85 PHE A CA 1
ATOM 681 C C . PHE A 1 85 ? -7.153 0.707 6.860 1.00 82.75 85 PHE A C 1
ATOM 683 O O . PHE A 1 85 ? -7.821 1.727 7.028 1.00 82.75 85 PHE A O 1
ATOM 690 N N . PHE A 1 86 ? -6.382 0.197 7.815 1.00 83.00 86 PHE A N 1
ATOM 691 C CA . PHE A 1 86 ? -6.286 0.788 9.142 1.00 83.00 86 PHE A CA 1
ATOM 692 C C . PHE A 1 86 ? -5.679 2.195 9.086 1.00 83.00 86 PHE A C 1
ATOM 694 O O . PHE A 1 86 ? -6.224 3.135 9.666 1.00 83.00 86 PHE A O 1
ATOM 701 N N . ARG A 1 87 ? -4.615 2.392 8.296 1.00 84.75 87 ARG A N 1
ATOM 702 C CA . ARG A 1 87 ? -4.037 3.720 8.034 1.00 84.75 87 ARG A CA 1
ATOM 703 C C . ARG A 1 87 ? -5.050 4.668 7.412 1.00 84.75 87 ARG A C 1
ATOM 705 O O . ARG A 1 87 ? -5.107 5.837 7.792 1.00 84.75 87 ARG A O 1
ATOM 712 N N . MET A 1 88 ? -5.828 4.176 6.454 1.00 80.88 88 MET A N 1
ATOM 713 C CA . MET A 1 88 ? -6.871 4.955 5.800 1.00 80.88 88 MET A CA 1
ATOM 714 C C . MET A 1 88 ? -7.961 5.361 6.798 1.00 80.88 88 MET A C 1
ATOM 716 O O . MET A 1 88 ? -8.321 6.533 6.836 1.00 80.88 88 MET A O 1
ATOM 720 N N . ALA A 1 89 ? -8.402 4.446 7.663 1.00 82.00 89 ALA A N 1
ATOM 721 C CA . ALA A 1 89 ? -9.370 4.732 8.717 1.00 82.00 89 ALA A CA 1
ATOM 722 C C . ALA A 1 89 ? -8.878 5.823 9.682 1.00 82.00 89 ALA A C 1
ATOM 724 O O . ALA A 1 89 ? -9.625 6.742 10.015 1.00 82.00 89 ALA A O 1
ATOM 725 N N . TYR A 1 90 ? -7.602 5.774 10.075 1.00 81.56 90 TYR A N 1
ATOM 726 C CA . TYR A 1 90 ? -6.986 6.826 10.890 1.00 81.56 90 TYR A CA 1
ATOM 727 C C . TYR A 1 90 ? -6.904 8.170 10.163 1.00 81.56 90 TYR A C 1
ATOM 729 O O . TYR A 1 90 ? -7.133 9.207 10.779 1.00 81.56 90 TYR A O 1
ATOM 737 N N . LYS A 1 91 ? -6.589 8.166 8.861 1.00 79.56 91 LYS A N 1
ATOM 738 C CA . LYS A 1 91 ? -6.481 9.394 8.060 1.00 79.56 91 LYS A CA 1
ATOM 739 C C . LYS A 1 91 ? -7.840 10.052 7.807 1.00 79.56 91 LYS A C 1
ATOM 741 O O . LYS A 1 91 ? -7.916 11.274 7.781 1.00 79.56 91 LYS A O 1
ATOM 746 N N . ILE A 1 92 ? -8.884 9.253 7.593 1.00 76.62 92 ILE A N 1
ATOM 747 C CA . ILE A 1 92 ? -10.266 9.728 7.422 1.00 76.62 92 ILE A CA 1
ATOM 748 C C . ILE A 1 92 ? -10.817 10.264 8.756 1.00 76.62 92 ILE A C 1
ATOM 750 O O . ILE A 1 92 ? -11.576 11.234 8.767 1.00 76.62 92 ILE A O 1
ATOM 754 N N . GLY A 1 93 ? -10.380 9.671 9.872 1.00 70.62 93 GLY A N 1
ATOM 755 C CA . GLY A 1 93 ? -10.842 9.989 11.218 1.00 70.62 93 GLY A CA 1
ATOM 756 C C . GLY A 1 93 ? -12.136 9.245 11.540 1.00 70.62 93 GLY A C 1
ATOM 757 O O . GLY A 1 93 ? -13.048 9.183 10.721 1.00 70.62 93 GLY A O 1
ATOM 758 N N . THR A 1 94 ? -12.235 8.684 12.749 1.00 63.91 94 THR A N 1
ATOM 759 C CA . THR A 1 94 ? -13.353 7.813 13.173 1.00 63.91 94 THR A CA 1
ATOM 760 C C . THR A 1 94 ? -14.732 8.470 13.084 1.00 63.91 94 THR A C 1
ATOM 762 O O . THR A 1 94 ? -15.727 7.766 13.000 1.00 63.91 94 THR A O 1
ATOM 765 N N . GLN A 1 95 ? -14.797 9.803 13.064 1.00 63.94 95 GLN A N 1
ATOM 766 C CA . GLN A 1 95 ? -16.038 10.574 12.928 1.00 63.94 95 GLN A CA 1
ATOM 767 C C . GLN A 1 95 ? -16.606 10.563 11.498 1.00 63.94 95 GLN A C 1
ATOM 769 O O . GLN A 1 95 ? -17.806 10.725 11.320 1.00 63.94 95 GLN A O 1
ATOM 774 N N . ASN A 1 96 ? -15.759 10.341 10.489 1.00 70.25 96 ASN A N 1
ATOM 775 C CA . ASN A 1 96 ? -16.147 10.299 9.075 1.00 70.25 96 ASN A CA 1
ATOM 776 C C . ASN A 1 96 ? -16.255 8.858 8.545 1.00 70.25 96 ASN A C 1
ATOM 778 O O . ASN A 1 96 ? -16.365 8.642 7.335 1.00 70.25 96 ASN A O 1
ATOM 782 N N . LEU A 1 97 ? -16.156 7.861 9.430 1.00 72.44 97 LEU A N 1
ATOM 783 C CA . LEU A 1 97 ? -16.310 6.461 9.059 1.00 72.44 97 LEU A CA 1
ATOM 784 C C . LEU A 1 97 ? -17.803 6.111 8.943 1.00 72.44 97 LEU A C 1
ATOM 786 O O . LEU A 1 97 ? -18.597 6.563 9.771 1.00 72.44 97 LEU A O 1
ATOM 790 N N . PRO A 1 98 ? -18.190 5.283 7.954 1.00 70.31 98 PRO A N 1
ATOM 791 C CA . PRO A 1 98 ? -19.561 4.798 7.832 1.00 70.31 98 PRO A CA 1
ATOM 792 C C . PRO A 1 98 ? -20.034 4.153 9.140 1.00 70.31 98 PRO A C 1
ATOM 794 O O . PRO A 1 98 ? -19.257 3.464 9.804 1.00 70.31 98 PRO A O 1
ATOM 797 N N . ASP A 1 99 ? -21.295 4.385 9.502 1.00 74.50 99 ASP A N 1
ATOM 798 C CA . ASP A 1 99 ? -21.989 3.753 10.634 1.00 74.50 99 ASP A CA 1
ATOM 799 C C . ASP A 1 99 ? -21.321 3.932 12.015 1.00 74.50 99 ASP A C 1
ATOM 801 O O . ASP A 1 99 ? -21.520 3.117 12.916 1.00 74.50 99 ASP A O 1
ATOM 805 N N . GLY A 1 100 ? -20.493 4.971 12.199 1.00 73.56 100 GLY A N 1
ATOM 806 C CA . GLY A 1 100 ? -19.790 5.217 13.467 1.00 73.56 100 GLY A CA 1
ATOM 807 C C . GLY A 1 100 ? -18.775 4.125 13.829 1.00 73.56 100 GLY A C 1
ATOM 808 O O . GLY A 1 100 ? -18.421 3.954 14.998 1.00 73.56 100 GLY A O 1
ATOM 809 N N . MET A 1 101 ? -18.316 3.354 12.838 1.00 79.00 101 MET A N 1
ATOM 810 C CA . MET A 1 101 ? -17.409 2.233 13.060 1.00 79.00 101 MET A CA 1
ATOM 811 C C . MET A 1 101 ? -16.054 2.691 13.610 1.00 79.00 101 MET A C 1
ATOM 813 O O . MET A 1 101 ? -15.447 3.661 13.151 1.00 79.00 101 MET A O 1
ATOM 817 N N . SER A 1 102 ? -15.502 1.914 14.545 1.00 82.44 102 SER A N 1
ATOM 818 C CA . SER A 1 102 ? -14.100 2.072 14.939 1.00 82.44 102 SER A CA 1
ATOM 819 C C . SER A 1 102 ? -13.160 1.692 13.787 1.00 82.44 102 SER A C 1
ATOM 821 O O . SER A 1 102 ? -13.482 0.847 12.950 1.00 82.44 102 SER A O 1
ATOM 823 N N . ALA A 1 103 ? -11.938 2.234 13.784 1.00 81.94 103 ALA A N 1
ATOM 824 C CA . ALA A 1 103 ? -10.932 1.933 12.756 1.00 81.94 103 ALA A CA 1
ATOM 825 C C . ALA A 1 103 ? -10.669 0.420 12.573 1.00 81.94 103 ALA A C 1
ATOM 827 O O . ALA A 1 103 ? -10.424 -0.048 11.459 1.00 81.94 103 ALA A O 1
ATOM 828 N N . LYS A 1 104 ? -10.781 -0.364 13.656 1.00 86.00 104 LYS A N 1
ATOM 829 C CA . LYS A 1 104 ? -10.657 -1.831 13.639 1.00 86.00 104 LYS A CA 1
ATOM 830 C C . LYS A 1 104 ? -11.841 -2.509 12.941 1.00 86.00 104 LYS A C 1
ATOM 832 O O . LYS A 1 104 ? -11.636 -3.395 12.116 1.00 86.00 104 LYS A O 1
ATOM 837 N N . GLN A 1 105 ? -13.065 -2.089 13.263 1.00 84.38 105 GLN A N 1
ATOM 838 C CA . GLN A 1 105 ? -14.289 -2.614 12.644 1.00 84.38 105 GLN A CA 1
ATOM 839 C C . GLN A 1 105 ? -14.346 -2.277 11.158 1.00 84.38 105 GLN A C 1
ATOM 841 O O . GLN A 1 105 ? -14.668 -3.144 10.352 1.00 84.38 105 GLN A O 1
ATOM 846 N N . TYR A 1 106 ? -13.950 -1.059 10.793 1.00 84.81 106 TYR A N 1
ATOM 847 C CA . TYR A 1 106 ? -13.862 -0.645 9.400 1.00 84.81 106 TYR A CA 1
ATOM 848 C C . TYR A 1 106 ? -12.847 -1.477 8.613 1.00 84.81 106 TYR A C 1
ATOM 850 O O . TYR A 1 106 ? -13.156 -1.979 7.538 1.00 84.81 106 TYR A O 1
ATOM 858 N N . THR A 1 107 ? -11.659 -1.699 9.184 1.00 85.00 107 THR A N 1
ATOM 859 C CA . THR A 1 107 ? -10.636 -2.555 8.565 1.00 85.00 107 THR A CA 1
ATOM 860 C C . THR A 1 107 ? -11.167 -3.969 8.339 1.00 85.00 107 THR A C 1
ATOM 862 O O . THR A 1 107 ? -11.028 -4.497 7.238 1.00 85.00 107 THR A O 1
ATOM 865 N N . ARG A 1 108 ? -11.846 -4.560 9.335 1.00 86.25 108 ARG A N 1
ATOM 866 C CA . ARG A 1 108 ? -12.476 -5.878 9.174 1.00 86.25 108 ARG A CA 1
ATOM 867 C C . ARG A 1 108 ? -13.555 -5.874 8.094 1.00 86.25 108 ARG A C 1
ATOM 869 O O . ARG A 1 108 ? -13.559 -6.762 7.255 1.00 86.25 108 ARG A O 1
ATOM 876 N N . TYR A 1 109 ? -14.426 -4.868 8.077 1.00 84.75 109 TYR A N 1
ATOM 877 C CA . TYR A 1 109 ? -15.457 -4.739 7.051 1.00 84.75 109 TYR A CA 1
ATOM 878 C C . TYR A 1 109 ? -14.859 -4.695 5.640 1.00 84.75 109 TYR A C 1
ATOM 880 O O . TYR A 1 109 ? -15.330 -5.409 4.758 1.00 84.75 109 TYR A O 1
ATOM 888 N N . CYS A 1 110 ? -13.791 -3.924 5.427 1.00 81.19 110 CYS A N 1
ATOM 889 C CA . CYS A 1 110 ? -13.101 -3.886 4.140 1.00 81.19 110 CYS A CA 1
ATOM 890 C C . CYS A 1 110 ? -12.508 -5.250 3.751 1.00 81.19 110 CYS A C 1
ATOM 892 O O . CYS A 1 110 ? -12.623 -5.645 2.592 1.00 81.19 110 CYS A O 1
ATOM 894 N N . LEU A 1 111 ? -11.919 -5.983 4.701 1.00 82.75 111 LEU A N 1
ATOM 895 C CA . LEU A 1 111 ? -11.398 -7.335 4.464 1.0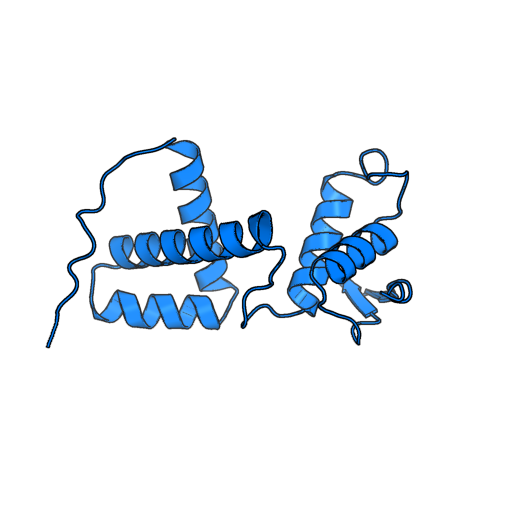0 82.75 111 LEU A CA 1
ATOM 896 C C . LEU A 1 111 ? -12.517 -8.329 4.110 1.00 82.75 111 LEU A C 1
ATOM 898 O O . LEU A 1 111 ? -12.392 -9.064 3.131 1.00 82.75 111 LEU A O 1
ATOM 902 N N . ASP A 1 112 ? -13.640 -8.286 4.831 1.00 83.81 112 ASP A N 1
ATOM 903 C CA . ASP A 1 112 ? -14.802 -9.153 4.596 1.00 83.81 112 ASP A CA 1
ATOM 904 C C . ASP A 1 112 ? -15.430 -8.895 3.214 1.00 83.81 112 ASP A C 1
ATOM 906 O O . ASP A 1 112 ? -15.735 -9.841 2.476 1.00 83.81 112 ASP A O 1
ATOM 910 N N . VAL A 1 113 ? -15.565 -7.617 2.827 1.00 78.00 113 VAL A N 1
ATOM 911 C CA . VAL A 1 113 ? -16.060 -7.195 1.501 1.00 78.00 113 VAL A CA 1
ATOM 912 C C . VAL A 1 113 ? -15.155 -7.705 0.382 1.00 78.00 113 VAL A C 1
ATOM 914 O O . VAL A 1 113 ? -15.647 -8.087 -0.681 1.00 78.00 113 VAL A O 1
ATOM 917 N N . LEU A 1 114 ? -13.846 -7.727 0.622 1.00 76.12 114 LEU A N 1
ATOM 918 C CA . LEU A 1 114 ? -12.854 -8.248 -0.312 1.00 76.12 114 LEU A CA 1
ATOM 919 C C . LEU A 1 114 ? -12.700 -9.776 -0.252 1.00 76.12 114 LEU A C 1
ATOM 921 O O . LEU A 1 114 ? -12.094 -10.368 -1.143 1.00 76.12 114 LEU A O 1
ATOM 925 N N . GLY A 1 115 ? -13.268 -10.427 0.765 1.00 75.94 115 GLY A N 1
ATOM 926 C CA . GLY A 1 115 ? -13.205 -11.874 0.947 1.00 75.94 115 GLY A CA 1
ATOM 927 C C . GLY A 1 115 ? -11.823 -12.423 1.297 1.00 75.94 115 GLY A C 1
ATOM 928 O O . GLY A 1 115 ? -11.592 -13.606 1.055 1.00 75.94 115 GLY A O 1
ATOM 929 N N . ILE A 1 116 ? -10.936 -11.592 1.847 1.00 74.44 116 ILE A N 1
ATOM 930 C CA . ILE A 1 116 ? -9.551 -11.930 2.225 1.00 74.44 116 ILE A CA 1
ATOM 931 C C . ILE A 1 116 ? -9.337 -11.773 3.732 1.00 74.44 116 ILE A C 1
ATOM 933 O O . ILE A 1 116 ? -10.159 -11.152 4.408 1.00 74.44 116 ILE A O 1
ATOM 937 N N . GLY A 1 117 ? -8.235 -12.299 4.277 1.00 70.75 117 GLY A N 1
ATOM 938 C CA . GLY A 1 117 ? -7.874 -12.038 5.675 1.00 70.75 117 GLY A CA 1
AT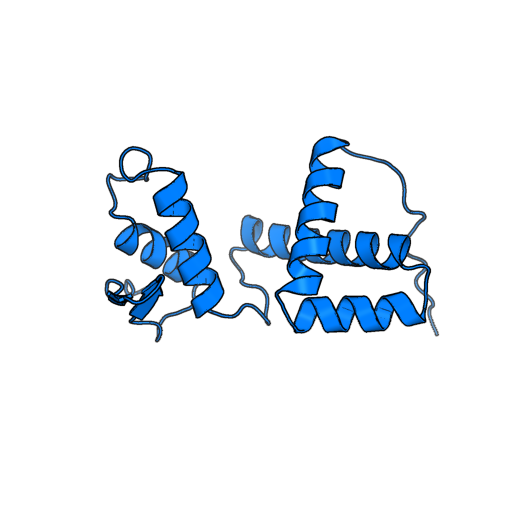OM 939 C C . GLY A 1 117 ? -8.802 -12.697 6.696 1.00 70.75 117 GLY A C 1
ATOM 940 O O . GLY A 1 117 ? -8.933 -12.193 7.813 1.00 70.75 117 GLY A O 1
ATOM 941 N N . LYS A 1 118 ? -9.458 -13.810 6.333 1.00 73.19 118 LYS A N 1
ATOM 942 C CA . LYS A 1 118 ? -10.320 -14.578 7.253 1.00 73.19 118 LYS A CA 1
ATOM 943 C C . LYS A 1 118 ? -9.539 -15.111 8.455 1.00 73.19 118 LYS A C 1
ATOM 945 O O . LYS A 1 118 ? -10.031 -15.036 9.574 1.00 73.19 118 LYS A O 1
ATOM 950 N N . GLU A 1 119 ? -8.308 -15.554 8.214 1.00 74.94 119 GLU A N 1
ATOM 951 C CA . GLU A 1 119 ? -7.379 -16.034 9.244 1.00 74.94 119 GLU A CA 1
ATOM 952 C C . GLU A 1 119 ? -6.630 -14.885 9.945 1.00 74.94 119 GLU A C 1
ATOM 954 O O . GLU A 1 119 ? -6.046 -15.062 11.015 1.00 74.94 119 GLU A O 1
ATOM 959 N N . LEU A 1 120 ? -6.655 -13.675 9.369 1.00 76.19 120 LEU A N 1
ATOM 960 C CA . LEU A 1 120 ? -5.939 -12.525 9.907 1.00 76.19 120 LEU A CA 1
ATOM 961 C C . LEU A 1 120 ? -6.674 -11.973 11.131 1.00 76.19 120 LEU A C 1
ATOM 963 O O . LEU A 1 120 ? -7.650 -11.230 11.011 1.00 76.19 120 LEU A O 1
ATOM 967 N N . THR A 1 121 ? -6.211 -12.336 12.323 1.00 77.56 121 THR A N 1
ATOM 968 C CA . THR A 1 121 ? -6.808 -11.947 13.614 1.00 77.56 121 THR A CA 1
ATOM 969 C C . THR A 1 121 ? -6.139 -10.730 14.250 1.00 77.56 121 THR A C 1
ATOM 971 O O . THR A 1 121 ? -6.768 -10.022 15.041 1.00 77.56 121 THR A O 1
ATOM 974 N N . GLU A 1 122 ? -4.900 -10.422 13.869 1.00 83.94 122 GLU A N 1
ATOM 975 C CA . GLU A 1 122 ? -4.123 -9.304 14.405 1.00 83.94 122 GLU A CA 1
ATOM 976 C C . GLU A 1 122 ? -3.435 -8.524 13.287 1.00 83.94 122 GLU A C 1
ATOM 978 O O . GLU A 1 122 ? -3.010 -9.103 12.295 1.00 83.94 122 GLU A O 1
ATOM 983 N N . ILE A 1 123 ? -3.301 -7.207 13.465 1.00 83.94 123 ILE A N 1
ATOM 984 C CA . ILE A 1 123 ? -2.530 -6.349 12.558 1.00 83.94 123 ILE A CA 1
ATOM 985 C C . ILE A 1 123 ? -1.366 -5.678 13.300 1.00 83.94 123 ILE A C 1
ATOM 987 O O . ILE A 1 123 ? -1.568 -5.151 14.405 1.00 83.94 123 ILE A O 1
ATOM 991 N N . PRO A 1 124 ? -0.152 -5.661 12.723 1.00 80.81 124 PRO A N 1
ATOM 992 C CA . PRO A 1 124 ? 0.961 -4.900 13.272 1.00 80.81 124 PRO A CA 1
ATOM 993 C C . PRO A 1 124 ? 0.775 -3.400 12.995 1.00 80.81 124 PRO A C 1
ATOM 995 O O . PRO A 1 124 ? 0.646 -2.968 11.853 1.00 80.81 124 PRO A O 1
ATOM 998 N N . TRP A 1 125 ? 0.791 -2.572 14.039 1.00 80.50 125 TRP A N 1
ATOM 999 C CA . TRP A 1 125 ? 0.724 -1.116 13.922 1.00 80.50 125 TRP A CA 1
ATOM 1000 C C . TRP A 1 125 ? 1.781 -0.446 14.805 1.00 80.50 125 TRP A C 1
ATOM 1002 O O . TRP A 1 125 ? 1.641 -0.333 16.027 1.00 80.50 125 TRP A O 1
ATOM 1012 N N . GLY A 1 126 ? 2.870 -0.000 14.173 1.00 78.44 126 GLY A N 1
ATOM 1013 C CA . GLY A 1 126 ? 4.064 0.440 14.895 1.00 78.44 126 GLY A CA 1
ATOM 1014 C C . GLY A 1 126 ? 4.605 -0.700 15.758 1.00 78.44 126 GLY A C 1
ATOM 1015 O O . GLY A 1 126 ? 4.759 -1.819 15.278 1.00 78.44 126 GLY A O 1
ATOM 1016 N N . SER A 1 127 ? 4.842 -0.434 17.041 1.00 74.88 127 SER A N 1
ATOM 1017 C CA . SER A 1 127 ? 5.308 -1.450 17.997 1.00 74.88 127 SER A CA 1
ATOM 1018 C C . SER A 1 127 ? 4.185 -2.302 18.605 1.00 74.88 127 SER A C 1
ATOM 1020 O O . SER A 1 127 ? 4.471 -3.195 19.399 1.00 74.88 127 SER A O 1
ATOM 1022 N N . LYS A 1 128 ? 2.908 -2.021 18.306 1.00 80.88 128 LYS A N 1
ATOM 1023 C CA . LYS A 1 128 ? 1.753 -2.687 18.932 1.00 80.88 128 LYS A CA 1
ATOM 1024 C C . LYS A 1 128 ? 1.020 -3.576 17.933 1.00 80.88 128 LYS A C 1
ATOM 1026 O O . LYS A 1 128 ? 0.942 -3.261 16.750 1.00 80.88 128 LYS A O 1
ATOM 1031 N N . ARG A 1 129 ? 0.431 -4.671 18.419 1.00 84.44 129 ARG A N 1
ATOM 1032 C CA . ARG A 1 129 ? -0.491 -5.509 17.641 1.00 84.44 129 ARG A CA 1
ATOM 1033 C C . ARG A 1 129 ? -1.927 -5.187 18.030 1.00 84.44 129 ARG A C 1
ATOM 1035 O O . ARG A 1 129 ? -2.265 -5.183 19.213 1.00 84.44 129 ARG A O 1
ATOM 1042 N N . HIS A 1 130 ? -2.765 -4.879 17.045 1.00 82.19 130 HIS A N 1
ATOM 1043 C CA . HIS A 1 130 ? -4.183 -4.608 17.265 1.00 82.19 130 HIS A CA 1
ATOM 1044 C C . HIS A 1 130 ? -5.011 -5.810 16.823 1.00 82.19 130 HIS A C 1
ATOM 1046 O O . HIS A 1 130 ? -4.957 -6.212 15.664 1.00 82.19 130 HIS A O 1
ATOM 1052 N N . LYS A 1 131 ? -5.813 -6.351 17.744 1.00 85.69 131 LYS A N 1
ATOM 1053 C CA . LYS A 1 131 ? -6.757 -7.433 17.449 1.00 85.69 131 LYS A CA 1
ATOM 1054 C C . LYS A 1 131 ? -7.908 -6.912 16.597 1.00 85.69 131 LYS A C 1
ATOM 1056 O O . LYS A 1 131 ? -8.570 -5.937 16.976 1.00 85.69 131 LYS A O 1
ATOM 1061 N N . LEU A 1 132 ? -8.135 -7.553 15.460 1.00 82.44 132 LEU A N 1
ATOM 1062 C CA . LEU A 1 132 ? -9.275 -7.283 14.597 1.00 82.44 132 LEU A CA 1
ATOM 1063 C C . LEU A 1 132 ? -10.510 -8.056 15.106 1.00 82.44 132 LEU A C 1
ATOM 1065 O O . LEU A 1 132 ? -10.362 -9.166 15.615 1.00 82.44 132 LEU A O 1
ATOM 1069 N N . PRO A 1 133 ? -11.731 -7.506 14.963 1.00 82.38 133 PRO A N 1
ATOM 1070 C CA . PRO A 1 133 ? -12.974 -8.231 15.247 1.00 82.38 133 PRO A CA 1
ATOM 1071 C C . PRO A 1 133 ? -13.070 -9.529 14.438 1.00 82.38 133 PRO A C 1
ATOM 1073 O O . PRO A 1 133 ? -12.386 -9.657 13.426 1.00 82.38 133 PRO A O 1
ATOM 1076 N N . LEU A 1 134 ? -13.915 -10.477 14.842 1.00 76.75 134 LEU A N 1
ATOM 1077 C CA . LEU A 1 134 ? -14.124 -11.707 14.070 1.00 76.75 134 LEU A CA 1
ATOM 1078 C C . LEU A 1 134 ? -14.758 -11.403 12.696 1.00 76.75 134 LEU A C 1
ATOM 1080 O O . LEU A 1 134 ? -15.538 -10.450 12.593 1.00 76.75 134 LEU A O 1
ATOM 1084 N N . PRO A 1 135 ? -14.418 -12.174 11.646 1.00 76.75 135 PRO A N 1
ATOM 1085 C CA . PRO A 1 135 ? -15.042 -12.037 10.334 1.00 76.75 135 PRO A CA 1
ATOM 1086 C C . PRO A 1 135 ? -16.539 -12.334 10.411 1.00 76.75 135 PRO A C 1
ATOM 1088 O O . PRO A 1 135 ? -16.965 -13.246 11.125 1.00 76.75 135 PRO A O 1
ATOM 1091 N N . ARG A 1 136 ? -17.351 -11.563 9.679 1.00 72.69 136 ARG A N 1
ATOM 1092 C CA . ARG A 1 136 ? -18.792 -11.840 9.608 1.00 72.69 136 ARG A CA 1
ATOM 1093 C C . ARG A 1 136 ? -19.051 -13.119 8.795 1.00 72.69 136 ARG A C 1
ATOM 1095 O O . ARG A 1 136 ? -18.437 -13.283 7.736 1.00 72.69 136 ARG A O 1
ATOM 1102 N N . PRO A 1 137 ? -19.943 -14.021 9.253 1.00 62.00 137 PRO A N 1
ATOM 1103 C CA . PRO A 1 137 ? -20.363 -15.160 8.443 1.00 62.00 137 PRO A CA 1
ATOM 1104 C C . PRO A 1 137 ? -21.029 -14.647 7.157 1.00 62.00 137 PRO A C 1
ATOM 1106 O O . PRO A 1 137 ? -21.768 -13.662 7.196 1.00 62.00 137 PRO A O 1
ATOM 1109 N N . ARG A 1 138 ? -20.685 -15.268 6.022 1.00 57.69 138 ARG A N 1
ATOM 1110 C CA . ARG A 1 138 ? -21.277 -14.971 4.710 1.00 57.69 138 ARG A CA 1
ATOM 1111 C C . ARG A 1 138 ? -22.646 -15.610 4.566 1.00 57.69 138 ARG A C 1
ATOM 1113 O O . ARG A 1 138 ? -22.794 -16.740 5.077 1.00 57.69 138 ARG A O 1
#